Protein AF-A0A6L6IHF8-F1 (afdb_monomer_lite)

Radius of gyration: 10.71 Å; chains: 1; bounding box: 28×23×27 Å

Structure (mmCIF, N/CA/C/O backbone):
data_AF-A0A6L6IHF8-F1
#
_entry.id   AF-A0A6L6IHF8-F1
#
loop_
_atom_site.group_PDB
_atom_site.id
_atom_site.type_symbol
_atom_site.label_atom_id
_atom_site.label_alt_id
_atom_site.label_comp_id
_atom_site.label_asym_id
_atom_site.label_entity_id
_atom_site.label_seq_id
_atom_site.pdbx_PDB_ins_code
_atom_site.Cartn_x
_atom_site.Cartn_y
_atom_site.Cartn_z
_atom_site.occupancy
_atom_site.B_iso_or_equiv
_atom_site.auth_seq_id
_atom_site.auth_comp_id
_atom_site.auth_asym_id
_atom_site.auth_atom_id
_atom_site.pdbx_PDB_model_num
ATOM 1 N N . MET A 1 1 ? 1.321 15.331 1.979 1.00 78.06 1 MET A N 1
ATOM 2 C CA . MET A 1 1 ? 1.646 14.396 3.070 1.00 78.06 1 MET A CA 1
ATOM 3 C C . MET A 1 1 ? 2.961 13.738 2.716 1.00 78.06 1 MET A C 1
ATOM 5 O O . MET A 1 1 ? 3.207 13.535 1.529 1.00 78.06 1 MET A O 1
ATOM 9 N N . ASN A 1 2 ? 3.825 13.496 3.692 1.00 89.25 2 ASN A N 1
ATOM 10 C CA . ASN A 1 2 ? 5.020 12.677 3.477 1.00 89.25 2 ASN A CA 1
ATOM 11 C C . ASN A 1 2 ? 4.682 11.174 3.623 1.00 89.25 2 ASN A C 1
ATOM 13 O O . ASN A 1 2 ? 3.544 10.815 3.927 1.00 89.25 2 ASN A O 1
ATOM 17 N N . GLU A 1 3 ? 5.656 10.295 3.376 1.00 90.38 3 GLU A N 1
ATOM 18 C CA . GLU A 1 3 ? 5.459 8.836 3.433 1.00 90.38 3 GLU A CA 1
ATOM 19 C C . GLU A 1 3 ? 5.030 8.350 4.824 1.00 90.38 3 GLU A C 1
ATOM 21 O O . GLU A 1 3 ? 4.148 7.505 4.931 1.00 90.38 3 GLU A O 1
ATOM 26 N N . GLU A 1 4 ? 5.610 8.915 5.886 1.00 91.94 4 GLU A N 1
ATOM 27 C CA . GLU A 1 4 ? 5.304 8.549 7.273 1.00 91.94 4 GLU A CA 1
ATOM 28 C C . GLU A 1 4 ? 3.875 8.954 7.666 1.00 91.94 4 GLU A C 1
ATOM 30 O O . GLU A 1 4 ? 3.139 8.165 8.252 1.00 91.94 4 GLU A O 1
A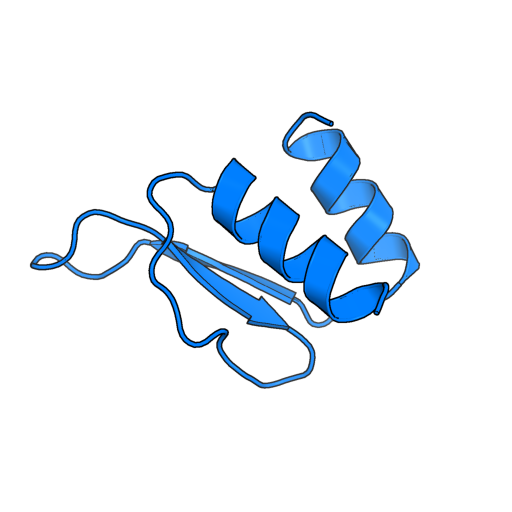TOM 35 N N . GLU A 1 5 ? 3.443 10.159 7.293 1.00 94.12 5 GLU A N 1
ATOM 36 C CA . GLU A 1 5 ? 2.073 10.631 7.494 1.00 94.12 5 GLU A CA 1
ATOM 37 C C . GLU A 1 5 ? 1.063 9.754 6.750 1.00 94.12 5 GLU A C 1
ATOM 39 O O . GLU A 1 5 ? 0.047 9.381 7.331 1.00 94.12 5 GLU A O 1
ATOM 44 N N . LEU A 1 6 ? 1.344 9.400 5.489 1.00 93.75 6 LEU A N 1
ATOM 45 C CA . LEU A 1 6 ? 0.477 8.514 4.708 1.00 93.75 6 LEU A CA 1
ATOM 46 C C . LEU A 1 6 ? 0.377 7.131 5.350 1.00 93.75 6 LEU A C 1
ATOM 48 O O . LEU A 1 6 ? -0.732 6.646 5.550 1.00 93.75 6 LEU A O 1
ATOM 52 N N . SER A 1 7 ? 1.509 6.532 5.726 1.00 93.19 7 SER A N 1
ATOM 53 C CA . SER A 1 7 ? 1.540 5.223 6.387 1.00 93.19 7 SER A CA 1
ATOM 54 C C . SER A 1 7 ? 0.725 5.240 7.680 1.00 93.19 7 SER A C 1
ATOM 56 O O . SER A 1 7 ? -0.136 4.388 7.866 1.00 93.19 7 SER A O 1
ATOM 58 N N . ASN A 1 8 ? 0.920 6.260 8.525 1.00 94.44 8 ASN A N 1
ATOM 59 C CA . ASN A 1 8 ? 0.182 6.407 9.780 1.00 94.44 8 ASN A CA 1
ATOM 60 C C . ASN A 1 8 ? -1.329 6.524 9.549 1.00 94.44 8 ASN A C 1
ATOM 62 O O . ASN A 1 8 ? -2.111 5.924 10.27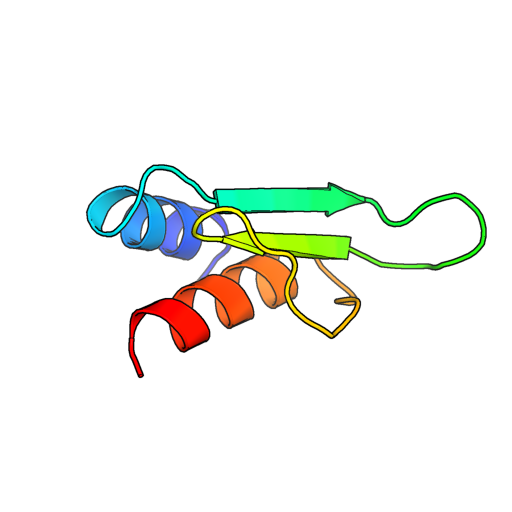7 1.00 94.44 8 ASN A O 1
ATOM 66 N N . VAL A 1 9 ? -1.764 7.302 8.554 1.00 94.69 9 VAL A N 1
ATOM 67 C CA . VAL A 1 9 ? -3.197 7.461 8.264 1.00 94.69 9 VAL A CA 1
ATOM 68 C C . VAL A 1 9 ? -3.791 6.178 7.686 1.00 94.69 9 VAL A C 1
ATOM 70 O O . VAL A 1 9 ? -4.893 5.805 8.079 1.00 94.69 9 VAL A O 1
ATOM 73 N N . ILE A 1 10 ? -3.075 5.488 6.798 1.00 94.38 10 ILE A N 1
ATOM 74 C CA . ILE A 1 10 ? -3.516 4.206 6.236 1.00 94.38 10 ILE A CA 1
ATOM 75 C C . ILE A 1 10 ? -3.648 3.159 7.346 1.00 94.38 10 ILE A C 1
ATOM 77 O O . ILE A 1 10 ? -4.682 2.503 7.410 1.00 94.38 10 ILE A O 1
ATOM 81 N N . GLU A 1 11 ? -2.690 3.077 8.278 1.00 94.50 11 GLU A N 1
ATOM 82 C CA . GLU A 1 11 ? -2.741 2.160 9.431 1.00 94.50 11 GLU A CA 1
ATOM 83 C C . GLU A 1 11 ? -3.938 2.392 10.358 1.00 94.50 11 GLU A C 1
ATOM 85 O O . GLU A 1 11 ? -4.403 1.457 11.012 1.00 94.50 11 GLU A O 1
ATOM 90 N N . LEU A 1 12 ? -4.463 3.621 10.417 1.00 94.81 12 LEU A N 1
ATOM 91 C CA . LEU A 1 12 ? -5.692 3.921 11.157 1.00 94.81 12 LEU A CA 1
ATOM 92 C C . LEU A 1 12 ? -6.952 3.395 10.453 1.00 94.81 12 LEU A C 1
ATOM 94 O O . LEU A 1 12 ? -7.983 3.243 11.109 1.00 94.81 12 LEU A O 1
ATOM 98 N N . ILE A 1 13 ? -6.887 3.151 9.141 1.00 94.19 13 ILE A N 1
ATOM 99 C CA . ILE A 1 13 ? -8.007 2.675 8.318 1.00 94.19 13 ILE A CA 1
ATOM 100 C C . ILE A 1 13 ? -7.946 1.152 8.162 1.00 94.19 13 ILE A C 1
ATOM 102 O O . ILE A 1 13 ? -8.932 0.468 8.433 1.00 94.19 13 ILE A O 1
ATOM 106 N N . THR A 1 14 ? -6.797 0.621 7.741 1.00 92.88 14 THR A N 1
ATOM 107 C CA . THR A 1 14 ? -6.575 -0.805 7.488 1.00 92.88 14 THR A CA 1
ATOM 108 C C . THR A 1 14 ? -5.156 -1.209 7.881 1.00 92.88 14 THR A C 1
ATOM 110 O O . THR A 1 14 ? -4.203 -0.445 7.753 1.00 92.88 14 THR A O 1
ATOM 113 N N . SER A 1 15 ? -5.005 -2.442 8.359 1.00 92.25 15 SER A N 1
ATOM 114 C CA . SER A 1 15 ? -3.691 -3.063 8.574 1.00 92.25 15 SER A CA 1
ATOM 115 C C . SER A 1 15 ? -3.273 -3.959 7.404 1.00 92.25 15 SER A C 1
ATOM 117 O O . SER A 1 15 ? -2.195 -4.542 7.452 1.00 92.25 15 SER A O 1
ATOM 119 N N . ASP A 1 16 ? -4.123 -4.091 6.382 1.00 94.31 16 ASP A N 1
ATOM 120 C CA . ASP A 1 16 ? -3.887 -4.926 5.206 1.00 94.31 16 ASP A CA 1
ATOM 121 C C . ASP A 1 16 ? -3.506 -4.050 4.009 1.00 94.31 16 ASP A C 1
ATOM 123 O O . ASP A 1 16 ? -4.319 -3.765 3.132 1.00 94.31 16 ASP A O 1
ATOM 127 N N . TYR A 1 17 ? -2.271 -3.551 4.019 1.00 95.31 17 TYR A N 1
ATOM 128 C CA . TYR A 1 17 ? -1.707 -2.752 2.936 1.00 95.31 17 TYR A CA 1
ATOM 129 C C . TYR A 1 17 ? -0.193 -2.931 2.859 1.00 95.31 17 TYR A C 1
ATOM 131 O O . TYR A 1 17 ? 0.464 -3.292 3.839 1.00 95.31 17 TYR A O 1
ATOM 139 N N . GLY A 1 18 ? 0.384 -2.584 1.715 1.00 94.56 18 GLY A N 1
ATOM 140 C CA . GLY A 1 18 ? 1.824 -2.453 1.612 1.00 94.56 18 GLY A CA 1
ATOM 141 C C . GLY A 1 18 ? 2.303 -2.009 0.243 1.00 94.56 18 GLY A C 1
ATOM 142 O O . GLY A 1 18 ? 1.533 -1.805 -0.696 1.00 94.56 18 GLY A O 1
ATOM 143 N N . VAL A 1 19 ? 3.616 -1.809 0.175 1.00 94.81 19 VAL A N 1
A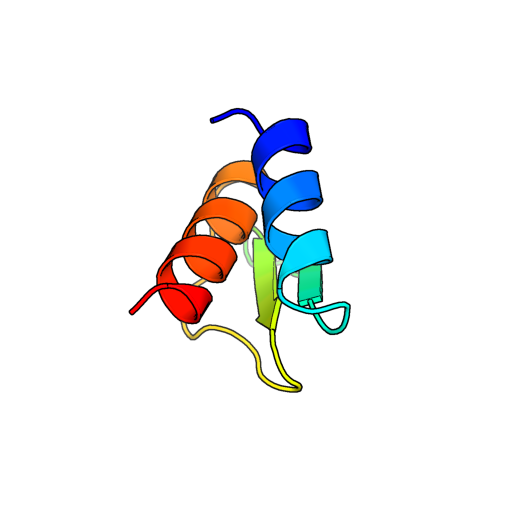TOM 144 C CA . VAL A 1 19 ? 4.315 -1.364 -1.025 1.00 94.81 19 VAL A CA 1
ATOM 145 C C . VAL A 1 19 ? 5.523 -2.261 -1.237 1.00 94.81 19 VAL A C 1
ATOM 147 O O . VAL A 1 19 ? 6.341 -2.413 -0.327 1.00 94.81 19 VAL A O 1
ATOM 150 N N . GLU A 1 20 ? 5.623 -2.833 -2.427 1.00 93.19 20 GLU A N 1
ATOM 151 C CA . GLU A 1 20 ? 6.690 -3.743 -2.841 1.00 93.19 20 GLU A CA 1
ATOM 152 C C . GLU A 1 20 ? 7.472 -3.114 -3.996 1.00 93.19 20 GLU A C 1
ATOM 154 O O . GLU A 1 20 ? 6.894 -2.418 -4.832 1.00 93.19 20 GLU A O 1
ATOM 159 N N . ASP A 1 21 ? 8.786 -3.322 -4.046 1.00 90.38 21 ASP A N 1
ATOM 160 C CA . ASP A 1 21 ? 9.591 -2.923 -5.200 1.00 90.38 21 ASP A CA 1
ATOM 161 C C . ASP A 1 21 ? 9.179 -3.755 -6.424 1.00 90.38 21 ASP A C 1
ATOM 163 O O . ASP A 1 21 ? 8.983 -4.969 -6.331 1.00 90.38 21 ASP A O 1
ATOM 167 N N . ALA A 1 22 ? 9.029 -3.105 -7.575 1.00 85.88 22 ALA A N 1
ATOM 168 C CA . ALA A 1 22 ? 8.793 -3.814 -8.822 1.00 85.88 22 ALA A CA 1
ATOM 169 C C . ALA A 1 22 ? 10.067 -4.569 -9.249 1.00 85.88 22 ALA A C 1
ATOM 171 O O . ALA A 1 22 ? 11.179 -4.056 -9.115 1.00 85.88 22 ALA A O 1
ATOM 172 N N . ASP A 1 23 ? 9.901 -5.810 -9.718 1.00 81.44 23 ASP A N 1
ATOM 173 C CA . ASP A 1 23 ? 11.007 -6.696 -10.106 1.00 81.44 23 ASP A CA 1
ATOM 174 C C . ASP A 1 23 ? 11.878 -6.127 -11.244 1.00 81.44 23 ASP A C 1
ATOM 176 O O . ASP A 1 23 ? 11.455 -5.246 -11.987 1.00 81.44 23 ASP A O 1
ATOM 180 N N . GLU A 1 24 ? 13.081 -6.701 -11.412 1.00 61.66 24 GLU A N 1
ATOM 181 C CA . GLU A 1 24 ? 14.276 -6.220 -12.151 1.00 61.66 24 GLU A CA 1
ATOM 182 C C . GLU A 1 24 ? 14.092 -5.634 -13.575 1.00 61.66 24 GLU A C 1
ATOM 184 O O . GLU A 1 24 ? 15.045 -5.084 -14.132 1.00 61.66 24 GLU A O 1
ATOM 189 N N . CYS A 1 25 ? 12.912 -5.735 -14.189 1.00 62.62 25 CYS A N 1
ATOM 190 C CA . CYS A 1 25 ? 12.597 -5.143 -15.495 1.00 62.62 25 CYS A CA 1
ATOM 191 C C . CYS A 1 25 ? 11.685 -3.906 -15.429 1.00 62.62 25 CYS A C 1
ATOM 193 O O . CYS A 1 25 ? 11.667 -3.141 -16.395 1.00 62.62 25 CYS A O 1
ATOM 195 N N . ASP A 1 26 ? 10.978 -3.688 -14.320 1.00 65.19 26 ASP A N 1
ATOM 196 C CA . ASP A 1 26 ? 10.104 -2.539 -14.104 1.00 65.19 26 ASP A CA 1
ATOM 197 C C . ASP A 1 26 ? 10.714 -1.616 -13.047 1.00 65.19 26 ASP A C 1
ATOM 199 O O . ASP A 1 26 ? 10.945 -1.984 -11.899 1.00 65.19 26 ASP A O 1
ATOM 203 N N . HIS A 1 27 ? 10.984 -0.370 -13.428 1.00 78.69 27 HIS A N 1
ATOM 204 C CA . HIS A 1 27 ? 11.402 0.643 -12.467 1.00 78.69 27 HIS A CA 1
ATOM 205 C C . HIS A 1 27 ? 10.167 1.185 -11.738 1.00 78.69 27 HIS A C 1
ATOM 207 O O . HIS A 1 27 ? 9.477 2.055 -12.273 1.00 78.69 27 HIS A O 1
ATOM 213 N N . GLY A 1 28 ? 9.894 0.707 -10.522 1.00 90.12 28 GLY A N 1
ATOM 214 C CA . GLY A 1 28 ? 8.822 1.270 -9.705 1.00 90.12 28 GLY A CA 1
ATOM 215 C C . GLY A 1 28 ? 8.441 0.465 -8.468 1.00 90.12 28 GLY A C 1
ATOM 216 O O . GLY A 1 28 ? 9.243 -0.290 -7.930 1.00 90.12 28 GLY A O 1
ATOM 217 N N . TYR A 1 29 ? 7.208 0.680 -8.018 1.00 93.56 29 TYR A N 1
ATOM 218 C CA . TYR A 1 29 ? 6.636 0.145 -6.791 1.00 93.56 29 TYR A CA 1
ATOM 219 C C . TYR A 1 29 ? 5.220 -0.365 -7.050 1.00 93.56 29 TYR A C 1
ATOM 221 O O . TYR A 1 29 ? 4.389 0.369 -7.590 1.00 93.56 29 TYR A O 1
ATOM 229 N N . TYR A 1 30 ? 4.931 -1.589 -6.626 1.00 93.38 30 TYR A N 1
ATOM 230 C CA . TYR A 1 30 ? 3.578 -2.127 -6.554 1.00 93.38 30 TYR A CA 1
ATOM 231 C C . TYR A 1 30 ? 2.932 -1.721 -5.233 1.00 93.38 30 TYR A C 1
ATOM 233 O O . TYR A 1 30 ? 3.563 -1.773 -4.180 1.00 93.38 30 TYR A O 1
ATOM 241 N N . ALA A 1 31 ? 1.664 -1.330 -5.285 1.00 94.88 31 ALA A N 1
ATOM 242 C CA . ALA A 1 31 ? 0.851 -1.056 -4.107 1.00 94.88 31 ALA A CA 1
ATOM 243 C C . ALA A 1 31 ? -0.201 -2.151 -3.942 1.00 94.88 31 ALA A C 1
ATOM 245 O O . ALA A 1 31 ? -0.830 -2.543 -4.927 1.00 94.88 31 ALA A O 1
ATOM 246 N N . TYR A 1 32 ? -0.436 -2.600 -2.712 1.00 95.19 32 TYR A N 1
ATOM 247 C CA . TYR A 1 32 ? -1.545 -3.491 -2.386 1.00 95.19 32 TYR A CA 1
ATOM 248 C C . TYR A 1 32 ? -2.328 -2.981 -1.180 1.00 95.19 32 TYR A C 1
ATOM 250 O O . TYR A 1 32 ? -1.773 -2.325 -0.295 1.00 95.19 32 TYR A O 1
ATOM 258 N N . VAL A 1 33 ? -3.625 -3.276 -1.165 1.00 95.25 33 VAL A N 1
ATOM 259 C CA . VAL A 1 33 ? -4.548 -2.955 -0.076 1.00 95.25 33 VAL A CA 1
ATOM 260 C C . VAL A 1 33 ? -5.749 -3.905 -0.099 1.00 95.25 33 VAL A C 1
ATOM 262 O O . VAL A 1 33 ? -6.198 -4.303 -1.175 1.00 95.25 33 VAL A O 1
ATOM 265 N N . ASP A 1 34 ? -6.243 -4.295 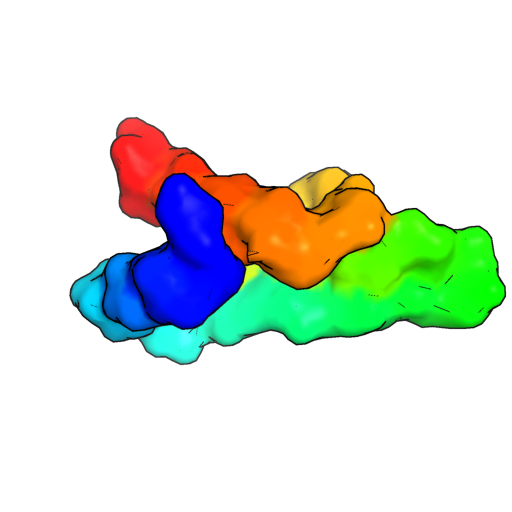1.076 1.00 90.88 34 ASP A N 1
ATOM 266 C CA . ASP A 1 34 ? -7.417 -5.161 1.277 1.00 90.88 34 ASP A CA 1
ATOM 267 C C . ASP A 1 34 ? -7.373 -6.464 0.444 1.00 90.88 34 ASP A C 1
ATOM 269 O O . ASP A 1 34 ? -8.352 -6.886 -0.182 1.00 90.88 34 ASP A O 1
ATOM 273 N N . GLY A 1 35 ? -6.202 -7.105 0.407 1.00 89.31 35 GLY A N 1
ATOM 274 C CA . GLY A 1 35 ? -5.967 -8.365 -0.301 1.00 89.31 35 GLY A CA 1
ATOM 275 C C . GLY A 1 35 ? -5.848 -8.260 -1.827 1.00 89.31 35 GLY A C 1
ATOM 276 O O . GLY A 1 35 ? -5.869 -9.296 -2.498 1.00 89.31 35 GLY A O 1
ATOM 277 N N . GLY A 1 36 ? -5.724 -7.054 -2.392 1.00 92.62 36 GLY A N 1
ATOM 278 C CA . GLY A 1 36 ? -5.582 -6.833 -3.834 1.00 92.62 36 GLY A CA 1
ATOM 279 C C . GLY A 1 36 ? -4.480 -5.840 -4.206 1.00 92.62 36 GLY A C 1
ATOM 280 O O . GLY A 1 36 ? -4.229 -4.872 -3.495 1.00 92.62 36 GLY A O 1
ATOM 281 N N . TYR A 1 37 ? -3.836 -6.064 -5.355 1.00 94.12 37 TYR A N 1
ATOM 282 C CA . TYR A 1 37 ? -2.898 -5.103 -5.938 1.00 94.12 37 TYR A CA 1
ATOM 283 C C . TYR A 1 37 ? -3.645 -3.986 -6.670 1.00 94.12 37 TYR A C 1
ATOM 285 O O . TYR A 1 37 ? -4.623 -4.236 -7.382 1.00 94.12 37 TYR A O 1
ATOM 293 N N . LEU A 1 38 ? -3.151 -2.758 -6.528 1.00 93.50 38 LEU A N 1
ATOM 294 C CA . LEU A 1 38 ? -3.561 -1.642 -7.370 1.00 93.50 38 LEU A CA 1
ATOM 295 C C . LEU A 1 38 ? -3.073 -1.868 -8.815 1.00 93.50 38 LEU A C 1
ATOM 297 O O . LEU A 1 38 ? -2.056 -2.530 -9.026 1.00 93.50 38 LEU A O 1
ATOM 301 N N . PRO A 1 39 ? -3.791 -1.339 -9.821 1.00 90.44 39 PRO A N 1
ATOM 302 C CA . PRO A 1 39 ? -3.534 -1.654 -11.228 1.00 90.44 39 PRO A CA 1
ATOM 303 C C . PRO A 1 39 ? -2.249 -1.032 -11.793 1.00 90.44 39 PRO A C 1
ATOM 305 O O . PRO A 1 39 ? -1.773 -1.484 -12.833 1.00 90.44 39 PRO A O 1
ATOM 308 N N . ASP A 1 40 ? -1.712 -0.003 -11.137 1.00 91.25 40 ASP A N 1
ATOM 309 C CA . ASP A 1 40 ? -0.587 0.789 -11.629 1.00 91.25 40 ASP A CA 1
ATOM 310 C C . ASP A 1 40 ? 0.724 0.474 -10.893 1.00 91.25 40 ASP A C 1
ATOM 312 O O . ASP A 1 40 ? 0.738 0.099 -9.718 1.00 91.25 40 ASP A O 1
ATOM 316 N N . VAL A 1 41 ? 1.840 0.694 -11.597 1.00 92.19 41 VAL A N 1
ATOM 317 C CA . VAL A 1 41 ? 3.192 0.723 -11.024 1.00 92.19 41 VAL A CA 1
ATOM 318 C C . VAL A 1 41 ? 3.575 2.171 -10.745 1.00 92.19 41 VAL A C 1
ATOM 320 O O . VAL A 1 41 ? 3.524 3.030 -11.628 1.00 92.19 41 VAL A O 1
ATOM 323 N N . TYR A 1 42 ? 3.995 2.446 -9.517 1.00 93.06 42 TYR A N 1
ATOM 324 C CA . TYR A 1 42 ? 4.297 3.793 -9.048 1.00 93.06 42 TYR A CA 1
ATOM 325 C C . TYR A 1 42 ? 5.792 4.087 -9.117 1.00 93.06 42 TYR A C 1
ATOM 327 O O . TYR A 1 42 ? 6.623 3.216 -8.899 1.00 93.06 42 TYR A O 1
ATOM 335 N N . GLN A 1 43 ? 6.167 5.336 -9.387 1.00 91.50 43 GLN A N 1
ATOM 336 C CA . GLN A 1 43 ? 7.581 5.716 -9.532 1.00 91.50 43 GLN A CA 1
ATOM 337 C C . GLN A 1 43 ? 8.303 5.926 -8.193 1.00 91.50 43 GLN A C 1
ATOM 339 O O . GLN A 1 43 ? 9.525 6.054 -8.157 1.00 91.50 43 GLN A O 1
ATOM 344 N N . SER A 1 44 ? 7.559 6.000 -7.090 1.00 92.56 44 SER A N 1
ATOM 345 C CA . SER A 1 44 ? 8.100 6.157 -5.741 1.00 92.56 44 SER A CA 1
ATOM 346 C C . SER A 1 44 ? 7.202 5.478 -4.715 1.00 92.56 44 SER A C 1
ATOM 348 O O . SER A 1 44 ? 5.984 5.416 -4.887 1.00 92.56 44 SER A O 1
ATOM 350 N N . ARG A 1 45 ? 7.781 5.050 -3.593 1.00 92.50 45 ARG A N 1
ATOM 351 C CA . ARG A 1 45 ? 7.014 4.504 -2.470 1.00 92.50 45 ARG A CA 1
ATOM 352 C C . ARG A 1 45 ? 5.955 5.489 -1.954 1.00 92.50 45 ARG A C 1
ATOM 354 O O . ARG A 1 45 ? 4.828 5.085 -1.694 1.00 92.50 45 ARG A O 1
ATOM 361 N N . GLY A 1 46 ? 6.257 6.787 -1.909 1.00 94.50 46 GLY 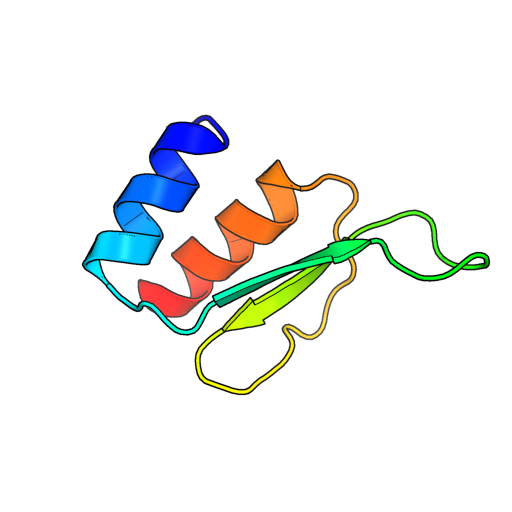A N 1
ATOM 362 C CA . GLY A 1 46 ? 5.272 7.814 -1.556 1.00 94.50 46 GLY A CA 1
ATOM 363 C C . GLY A 1 46 ? 4.080 7.921 -2.510 1.00 94.50 46 GLY A C 1
ATOM 364 O O . GLY A 1 46 ? 2.961 8.117 -2.044 1.00 94.50 46 GLY A O 1
ATOM 365 N N . SER A 1 47 ? 4.282 7.751 -3.822 1.00 94.75 47 SER A N 1
ATOM 366 C CA . SER A 1 47 ? 3.161 7.750 -4.779 1.00 94.75 47 SER A CA 1
ATOM 367 C C . SER A 1 47 ? 2.311 6.481 -4.672 1.00 94.75 47 SER A C 1
ATOM 369 O O . SER A 1 47 ? 1.088 6.576 -4.734 1.00 94.75 47 SER A O 1
ATOM 371 N N . ALA A 1 48 ? 2.932 5.330 -4.393 1.00 95.62 48 ALA A N 1
ATOM 372 C CA . ALA A 1 48 ? 2.223 4.090 -4.074 1.00 95.62 48 ALA A CA 1
ATOM 373 C C . ALA A 1 48 ? 1.355 4.231 -2.809 1.00 95.62 48 ALA A C 1
ATOM 375 O O . ALA A 1 48 ? 0.167 3.916 -2.829 1.00 95.62 48 ALA A O 1
ATOM 376 N N . LEU A 1 49 ? 1.918 4.774 -1.722 1.00 96.12 49 LEU A N 1
ATOM 377 C CA . LEU A 1 49 ? 1.180 5.041 -0.481 1.00 96.12 49 LEU A CA 1
ATOM 378 C C . LEU A 1 49 ? 0.037 6.037 -0.696 1.00 96.12 49 LEU A C 1
ATOM 380 O O . LEU A 1 49 ? -1.055 5.848 -0.165 1.00 96.12 49 LEU A O 1
ATOM 384 N N . GLN A 1 50 ? 0.260 7.084 -1.491 1.00 95.62 50 GLN A N 1
ATOM 385 C CA . GLN A 1 50 ? -0.790 8.048 -1.797 1.00 95.62 50 GLN A CA 1
ATOM 386 C C . GLN A 1 50 ? -1.966 7.383 -2.523 1.00 95.62 50 GLN A C 1
ATOM 388 O O . GLN A 1 50 ? -3.111 7.623 -2.151 1.00 95.62 50 GLN A O 1
ATOM 393 N N . ALA A 1 51 ? -1.699 6.506 -3.491 1.00 95.62 51 ALA A N 1
ATOM 394 C CA . ALA A 1 51 ? -2.751 5.794 -4.208 1.00 95.62 51 ALA A CA 1
ATOM 395 C C . ALA A 1 51 ? -3.534 4.817 -3.316 1.00 95.62 51 ALA A C 1
ATOM 397 O O . ALA A 1 51 ? -4.750 4.691 -3.459 1.00 95.62 51 ALA A O 1
ATOM 398 N N . ILE A 1 52 ? -2.869 4.166 -2.353 1.00 95.62 52 ILE A N 1
ATOM 399 C CA . ILE A 1 52 ? -3.542 3.347 -1.330 1.00 95.62 52 ILE A CA 1
ATOM 400 C C . ILE A 1 52 ? -4.502 4.215 -0.511 1.00 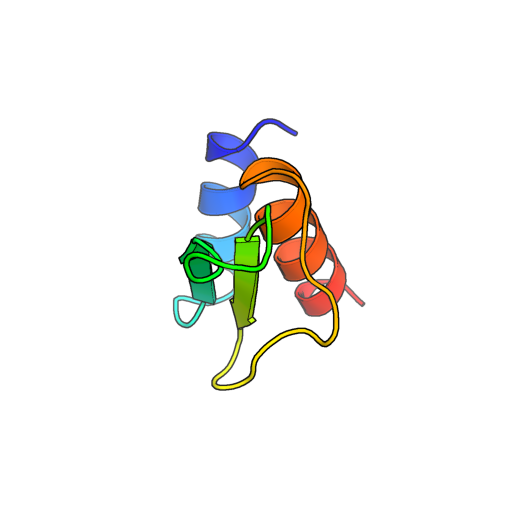95.62 52 ILE A C 1
ATOM 402 O O . ILE A 1 52 ? -5.676 3.878 -0.368 1.00 95.62 52 ILE A O 1
ATOM 406 N N . TYR A 1 53 ? -4.031 5.361 -0.017 1.00 95.25 53 TYR A N 1
ATOM 407 C CA . TYR A 1 53 ? -4.865 6.290 0.746 1.00 95.25 53 TYR A CA 1
ATOM 408 C C . TYR A 1 53 ? -6.064 6.804 -0.067 1.00 95.25 53 TYR A C 1
ATOM 410 O O . TYR A 1 53 ? -7.189 6.828 0.433 1.00 95.25 53 TYR A O 1
ATOM 418 N N . GLU A 1 54 ? -5.847 7.177 -1.329 1.00 94.06 54 GLU A N 1
ATOM 419 C CA . GLU A 1 54 ? -6.913 7.606 -2.241 1.00 94.06 54 GLU A CA 1
ATOM 420 C C . GLU A 1 54 ? -7.909 6.475 -2.522 1.00 94.06 54 GLU A C 1
ATOM 422 O O . GLU A 1 54 ? -9.102 6.731 -2.646 1.00 94.06 54 GLU A O 1
ATOM 427 N N . THR A 1 55 ? -7.463 5.219 -2.580 1.00 93.94 55 THR A N 1
ATOM 428 C CA . THR A 1 55 ? -8.347 4.053 -2.753 1.00 93.94 55 THR A CA 1
ATOM 429 C C . THR A 1 55 ? -9.241 3.837 -1.531 1.00 93.94 55 THR A C 1
ATOM 431 O O . THR A 1 55 ? -10.427 3.565 -1.680 1.00 93.94 55 THR A O 1
ATOM 434 N N . LEU A 1 56 ? -8.697 4.009 -0.324 1.00 92.00 56 LEU A N 1
ATOM 435 C CA . LEU A 1 56 ? -9.421 3.816 0.938 1.00 92.00 56 LEU A CA 1
ATOM 436 C C . LEU A 1 56 ? -10.402 4.946 1.287 1.00 92.00 56 LEU A C 1
ATOM 438 O O . LEU A 1 56 ? -11.244 4.772 2.167 1.00 92.00 56 LEU A O 1
ATOM 442 N N . THR A 1 57 ? -10.266 6.119 0.664 1.00 90.25 57 THR A N 1
ATOM 443 C CA . THR A 1 57 ? -11.039 7.329 1.009 1.00 90.25 57 THR A CA 1
ATOM 444 C C . THR A 1 57 ? -12.067 7.755 -0.042 1.00 90.25 57 THR A C 1
ATOM 446 O O . THR A 1 57 ? -12.733 8.777 0.144 1.00 90.25 57 THR A O 1
ATOM 449 N N . GLN A 1 58 ? -12.211 6.981 -1.120 1.00 78.38 58 GLN A N 1
ATOM 450 C CA . GLN A 1 58 ? -13.271 7.125 -2.127 1.00 78.38 58 GLN A CA 1
ATOM 451 C C . GLN A 1 58 ? -14.608 6.552 -1.644 1.00 78.38 58 GLN A C 1
ATOM 453 O O . GLN A 1 58 ? -15.645 7.182 -1.961 1.00 78.38 58 GLN A O 1
#

Foldseek 3Di:
DFLVVLVVVLVVQDPAWDWDQDDPPDQAIWIDGPPDTDPDGHNDRRVSSVVSSVVSPD

Sequence (58 aa):
MNEEELSNVIELITSDYGVEDADECDHGYYAYVDGGYLPDVYQSRGSALQAIYETLTQ

Secondary structure (DSSP, 8-state):
--HHHHHHHHHHH-S-EEEEEPPTTS-SEEEEETTEEEEEEESSHHHHHHHHHHHHT-

Organism: NCBI:txid2899544

pLDDT: mean 90.67, std 7.61, range [61.66, 96.12]